Protein AF-A0A9Q8ZCB8-F1 (afdb_monomer_lite)

Organism: Curvularia clavata (NCBI:txid95742)

pLDDT: mean 85.29, std 16.15, range [37.94, 97.94]

Structure (mmCIF, N/CA/C/O backbone):
data_AF-A0A9Q8ZCB8-F1
#
_entry.id   AF-A0A9Q8ZCB8-F1
#
loop_
_atom_site.group_PDB
_atom_site.id
_atom_site.type_symbol
_atom_site.label_atom_id
_atom_site.label_alt_id
_atom_site.label_comp_id
_atom_site.label_asym_id
_atom_site.label_entity_id
_atom_site.label_seq_id
_atom_site.pdbx_PDB_ins_code
_atom_site.Cartn_x
_atom_site.Cartn_y
_atom_site.Cartn_z
_atom_site.occupancy
_atom_site.B_iso_or_equiv
_atom_site.auth_seq_id
_atom_site.auth_comp_id
_atom_site.auth_asym_id
_atom_site.auth_atom_id
_atom_site.pdbx_PDB_model_num
ATOM 1 N N . MET A 1 1 ? -12.203 34.106 54.090 1.00 44.22 1 MET A N 1
ATOM 2 C CA . MET A 1 1 ? -12.664 33.913 52.700 1.00 44.22 1 MET A CA 1
ATOM 3 C C . MET A 1 1 ? -11.432 33.631 51.862 1.00 44.22 1 MET A C 1
ATOM 5 O O . MET A 1 1 ? -10.639 34.541 51.682 1.00 44.22 1 MET A O 1
ATOM 9 N N . SER A 1 2 ? -11.231 32.385 51.435 1.00 37.94 2 SER A N 1
ATOM 10 C CA . SER A 1 2 ? -10.090 32.002 50.594 1.00 37.94 2 SER A CA 1
ATOM 11 C C . SER A 1 2 ? -10.635 31.290 49.365 1.00 37.94 2 SER A C 1
ATOM 13 O O . SER A 1 2 ? -11.179 30.194 49.469 1.00 37.94 2 SER A O 1
ATOM 15 N N . THR A 1 3 ? -10.560 31.956 48.218 1.00 45.88 3 THR A N 1
ATOM 16 C CA . THR A 1 3 ? -10.913 31.405 46.910 1.00 45.88 3 THR A CA 1
ATOM 17 C C . THR A 1 3 ? -9.733 30.596 46.388 1.00 45.88 3 THR A C 1
ATOM 19 O O . THR A 1 3 ? -8.728 31.161 45.961 1.00 45.88 3 THR A O 1
ATOM 22 N N . THR A 1 4 ? -9.846 29.270 46.438 1.00 49.69 4 THR A N 1
ATOM 23 C CA . THR A 1 4 ? -8.912 28.364 45.764 1.00 49.69 4 THR A CA 1
ATOM 24 C C . THR A 1 4 ? -9.248 28.332 44.277 1.00 49.69 4 THR A C 1
ATOM 26 O O . THR A 1 4 ? -10.263 27.773 43.868 1.00 49.69 4 THR A O 1
ATOM 29 N N . THR A 1 5 ? -8.387 28.943 43.469 1.00 48.06 5 THR A N 1
ATOM 30 C CA . THR A 1 5 ? -8.400 28.851 42.008 1.00 48.06 5 THR A CA 1
ATOM 31 C C . THR A 1 5 ? -8.035 27.425 41.593 1.00 48.06 5 THR A C 1
ATOM 33 O O . THR A 1 5 ? -6.891 26.999 41.748 1.00 48.06 5 THR A O 1
ATOM 36 N N . ALA A 1 6 ? -9.006 26.670 41.075 1.00 48.22 6 ALA A N 1
ATOM 37 C CA . ALA A 1 6 ? -8.759 25.378 40.448 1.00 48.22 6 ALA A CA 1
ATOM 38 C C . ALA A 1 6 ? -8.057 25.599 39.100 1.00 48.22 6 ALA A C 1
ATOM 40 O O . ALA A 1 6 ? -8.660 26.051 38.127 1.00 48.22 6 ALA A O 1
ATOM 41 N N . ASN A 1 7 ? -6.762 25.297 39.056 1.00 44.59 7 ASN A N 1
ATOM 42 C CA . ASN A 1 7 ? -5.980 25.263 37.831 1.00 44.59 7 ASN A CA 1
ATOM 43 C C . ASN A 1 7 ? -6.420 24.028 37.024 1.00 44.59 7 ASN A C 1
ATOM 45 O O . ASN A 1 7 ? -5.974 22.914 37.302 1.00 44.59 7 ASN A O 1
ATOM 49 N N . SER A 1 8 ? -7.343 24.209 36.074 1.00 46.38 8 SER A N 1
ATOM 50 C CA . SER A 1 8 ? -7.736 23.163 35.123 1.00 46.38 8 SER A CA 1
ATOM 51 C C . SER A 1 8 ? -6.568 22.901 34.181 1.00 46.38 8 SER A C 1
ATOM 53 O O . SER A 1 8 ? -6.409 23.551 33.151 1.00 46.38 8 SER A O 1
ATOM 55 N N . LYS A 1 9 ? -5.707 21.966 34.580 1.00 46.34 9 LYS A N 1
ATOM 56 C CA . LYS A 1 9 ? -4.713 21.359 33.706 1.00 46.34 9 LYS A CA 1
ATOM 57 C C . LYS A 1 9 ? -5.495 20.540 32.684 1.00 46.34 9 LYS A C 1
ATOM 59 O O . LYS A 1 9 ? -6.056 19.512 33.035 1.00 46.34 9 LYS A O 1
ATOM 64 N N . SER A 1 10 ? -5.603 21.058 31.466 1.00 48.34 10 SER A N 1
ATOM 65 C CA . SER A 1 10 ? -6.260 20.398 30.344 1.00 48.34 10 SER A CA 1
ATOM 66 C C . SER A 1 10 ? -5.683 18.994 30.182 1.00 48.34 10 SER A C 1
ATOM 68 O O . SER A 1 10 ? -4.506 18.849 29.841 1.00 48.34 10 SER A O 1
ATOM 70 N N . ASP A 1 11 ? -6.486 17.971 30.460 1.00 51.00 11 ASP A N 1
ATOM 71 C CA . ASP A 1 11 ? -6.130 16.601 30.113 1.00 51.00 11 ASP A CA 1
ATOM 72 C C . ASP A 1 11 ? -5.869 16.538 28.600 1.00 51.00 11 ASP A C 1
ATOM 74 O O . ASP A 1 11 ? -6.600 17.175 27.829 1.00 51.00 11 ASP A O 1
ATOM 78 N N . PRO A 1 12 ? -4.833 15.815 28.134 1.00 51.88 12 PRO A N 1
ATOM 79 C CA . PRO A 1 12 ? -4.651 15.600 26.709 1.00 51.88 12 PRO A CA 1
ATOM 80 C C . PRO A 1 12 ? -5.913 14.909 26.191 1.00 51.88 12 PRO A C 1
ATOM 82 O O . PRO A 1 12 ? -6.227 13.791 26.596 1.00 51.88 12 PRO A O 1
ATOM 85 N N . ALA A 1 13 ? -6.668 15.608 25.342 1.00 58.91 13 ALA A N 1
ATOM 86 C CA . ALA A 1 13 ? -7.890 15.087 24.756 1.00 58.91 13 ALA A CA 1
ATOM 87 C C . ALA A 1 13 ? -7.553 13.790 24.011 1.00 58.91 13 ALA A C 1
ATOM 89 O O . ALA A 1 13 ? -6.953 13.821 22.934 1.00 58.91 13 ALA A O 1
ATOM 90 N N . PHE A 1 14 ? -7.905 12.647 24.602 1.00 56.78 14 PHE A N 1
ATOM 91 C CA . PHE A 1 14 ? -7.815 11.368 23.917 1.00 56.78 14 PHE A CA 1
ATOM 92 C C . PHE A 1 14 ? -8.646 11.485 22.635 1.00 56.78 14 PHE A C 1
ATOM 94 O O . PHE A 1 14 ? -9.815 11.882 22.709 1.00 56.78 14 PHE A O 1
ATOM 101 N N . PRO A 1 15 ? -8.063 11.211 21.455 1.00 65.81 15 PRO A N 1
ATOM 102 C CA . PRO A 1 15 ? -8.797 11.345 20.212 1.00 65.81 15 PRO A CA 1
ATOM 103 C C . PRO A 1 15 ? -10.010 10.419 20.272 1.00 65.81 15 PRO A C 1
ATOM 105 O O . PRO A 1 15 ? -9.894 9.243 20.618 1.00 65.81 15 PRO A O 1
ATOM 108 N N . SER A 1 16 ? -11.186 10.961 19.956 1.00 81.00 16 SER A N 1
ATOM 109 C CA . SER A 1 16 ? -12.399 10.153 19.897 1.00 81.00 16 SER A CA 1
ATOM 110 C C . SER A 1 16 ? -12.210 9.015 18.893 1.00 81.00 16 SER A C 1
ATOM 112 O O . SER A 1 16 ? -11.480 9.154 17.907 1.00 81.00 16 SER A O 1
ATOM 114 N N . THR A 1 17 ? -12.908 7.898 19.090 1.00 84.94 17 THR A N 1
ATOM 115 C CA . THR A 1 17 ? -12.865 6.754 18.162 1.00 84.94 17 THR A CA 1
ATOM 116 C C . THR A 1 17 ? -13.158 7.174 16.714 1.00 84.94 17 THR A C 1
ATOM 118 O O . THR A 1 17 ? -12.588 6.620 15.779 1.00 84.94 17 THR A O 1
ATOM 121 N N . SER A 1 18 ? -13.986 8.205 16.511 1.00 87.38 18 SER A N 1
ATOM 122 C CA . SER A 1 18 ? -14.240 8.788 15.188 1.00 87.38 18 SER A CA 1
ATOM 123 C C . SER A 1 18 ? -13.024 9.522 14.614 1.00 87.38 18 SER A C 1
ATOM 125 O O . SER A 1 18 ? -12.739 9.382 13.427 1.00 87.38 18 SER A O 1
ATOM 127 N N . ALA A 1 19 ? -12.311 10.309 15.423 1.00 91.31 19 ALA A N 1
ATOM 128 C CA . ALA A 1 19 ? -11.102 11.006 14.985 1.00 91.31 19 ALA A CA 1
ATOM 129 C C . ALA A 1 19 ? -9.972 10.014 14.666 1.00 91.31 19 ALA A C 1
ATOM 131 O O . ALA A 1 19 ? -9.255 10.183 13.679 1.00 91.31 19 ALA A O 1
ATOM 132 N N . GLN A 1 20 ? -9.854 8.945 15.460 1.00 92.81 20 GLN A N 1
ATOM 133 C CA . GLN A 1 20 ? -8.926 7.846 15.195 1.00 92.81 20 GLN A CA 1
ATOM 134 C C . GLN A 1 20 ? -9.252 7.152 13.871 1.00 92.81 20 GLN A C 1
ATOM 136 O O . GLN A 1 20 ? -8.364 6.999 13.036 1.00 92.81 20 GLN A O 1
ATOM 141 N N . LEU A 1 21 ? -10.524 6.811 13.631 1.00 94.12 21 LEU A N 1
ATOM 142 C CA . LEU A 1 21 ? -10.941 6.185 12.376 1.00 94.12 21 LEU A CA 1
ATOM 143 C C . LEU A 1 21 ? -10.585 7.048 11.161 1.00 94.12 21 LEU A C 1
ATOM 145 O O . LEU A 1 21 ? -9.954 6.552 10.233 1.00 94.12 21 LEU A O 1
ATOM 149 N N . GLN A 1 22 ? -10.919 8.341 11.198 1.00 95.12 22 GLN A N 1
ATOM 150 C CA . GLN A 1 22 ? -10.591 9.272 10.114 1.00 95.12 22 GLN A CA 1
ATOM 151 C C . GLN A 1 22 ? -9.082 9.380 9.877 1.00 95.12 22 GLN A C 1
ATOM 153 O O . GLN A 1 22 ? -8.635 9.490 8.737 1.00 95.12 22 GLN A O 1
ATOM 158 N N . SER A 1 23 ? -8.280 9.347 10.945 1.00 96.25 23 SER A N 1
ATOM 159 C CA . SER A 1 23 ? -6.820 9.333 10.831 1.00 96.25 23 SER A CA 1
ATOM 160 C C . SER A 1 23 ? -6.327 8.082 10.093 1.00 96.25 23 SER A C 1
ATOM 162 O O . SER A 1 23 ? -5.525 8.189 9.164 1.00 96.25 23 SER A O 1
ATOM 164 N N . LEU A 1 24 ? -6.855 6.902 10.436 1.00 96.62 24 LEU A N 1
ATOM 165 C CA . LEU A 1 24 ? -6.510 5.650 9.754 1.00 96.62 24 LEU A CA 1
ATOM 166 C C . LEU A 1 24 ? 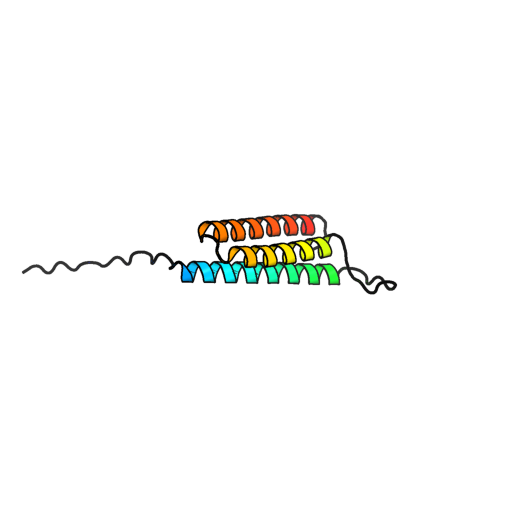-6.965 5.642 8.290 1.00 96.62 24 LEU A C 1
ATOM 168 O O . LEU A 1 24 ? -6.207 5.223 7.421 1.00 96.62 24 LEU A O 1
ATOM 172 N N . GLU A 1 25 ? -8.161 6.154 7.994 1.00 95.94 25 GLU A N 1
ATOM 173 C CA . GLU A 1 25 ? -8.663 6.287 6.619 1.00 95.94 25 GLU A CA 1
ATOM 174 C C . GLU A 1 25 ? -7.758 7.181 5.764 1.00 95.94 25 GLU A C 1
ATOM 176 O O . GLU A 1 25 ? -7.448 6.842 4.617 1.00 95.94 25 GLU A O 1
ATOM 181 N N . ARG A 1 26 ? -7.277 8.297 6.327 1.00 97.12 26 ARG A N 1
ATOM 182 C CA . ARG A 1 26 ? -6.311 9.176 5.653 1.00 97.12 26 ARG A CA 1
ATOM 183 C C . ARG A 1 26 ? -4.983 8.474 5.407 1.00 97.12 26 ARG A C 1
ATOM 185 O O . ARG A 1 26 ? -4.451 8.585 4.307 1.00 97.12 26 ARG A O 1
ATOM 192 N N . ARG A 1 27 ? -4.464 7.737 6.393 1.00 97.69 27 ARG A N 1
ATOM 193 C CA . ARG A 1 27 ? -3.215 6.970 6.254 1.00 97.69 27 ARG A CA 1
ATOM 194 C C . ARG A 1 27 ? -3.320 5.905 5.168 1.00 97.69 27 ARG A C 1
ATOM 196 O O . ARG A 1 27 ? -2.453 5.849 4.303 1.00 97.69 27 ARG A O 1
ATOM 203 N N . MET A 1 28 ? -4.409 5.137 5.138 1.00 96.88 28 MET A N 1
ATOM 204 C CA . MET A 1 28 ? -4.635 4.137 4.088 1.00 96.88 28 MET A CA 1
ATOM 205 C C . MET A 1 28 ? -4.778 4.767 2.702 1.00 96.88 28 MET A C 1
ATOM 207 O O . MET A 1 28 ? -4.201 4.264 1.741 1.00 96.88 28 MET A O 1
ATOM 211 N N . SER A 1 29 ? -5.490 5.892 2.600 1.00 96.06 29 SER A N 1
ATOM 212 C CA . SER A 1 29 ? -5.616 6.628 1.335 1.00 96.06 29 SER A CA 1
ATOM 213 C C . SER A 1 29 ? -4.257 7.145 0.857 1.00 96.06 29 SER A C 1
ATOM 215 O O . SER A 1 29 ? -3.899 6.970 -0.304 1.00 96.06 29 SER A O 1
ATOM 217 N N . ALA A 1 30 ? -3.461 7.723 1.760 1.00 97.19 30 ALA A N 1
ATOM 218 C CA . ALA A 1 30 ? -2.109 8.181 1.458 1.00 97.19 30 ALA A CA 1
ATOM 219 C C . ALA A 1 30 ? -1.176 7.023 1.072 1.00 97.19 30 ALA A C 1
ATOM 221 O O . ALA A 1 30 ? -0.348 7.177 0.179 1.00 97.19 30 ALA A O 1
ATOM 222 N N . LEU A 1 31 ? -1.302 5.858 1.716 1.00 97.62 31 LEU A N 1
ATOM 223 C CA . LEU A 1 31 ? -0.556 4.657 1.348 1.00 97.62 31 LEU A CA 1
ATOM 224 C C . LEU A 1 31 ? -0.915 4.188 -0.068 1.00 97.62 31 LEU A C 1
ATOM 226 O O . LEU A 1 31 ? -0.005 3.998 -0.867 1.00 97.62 31 LEU A O 1
ATOM 230 N N . SER A 1 32 ? -2.205 4.069 -0.398 1.00 96.19 32 SER A N 1
ATOM 231 C CA . SER A 1 32 ? -2.644 3.676 -1.748 1.00 96.19 32 SER A CA 1
ATOM 232 C C . SER A 1 32 ? -2.136 4.651 -2.819 1.00 96.19 32 SER A C 1
ATOM 234 O O . SER A 1 32 ? -1.580 4.220 -3.828 1.00 96.19 32 SER A O 1
ATOM 236 N N . ILE A 1 33 ? -2.208 5.964 -2.561 1.00 96.19 33 ILE A N 1
ATOM 237 C CA . ILE A 1 33 ? -1.661 6.983 -3.470 1.00 96.19 33 ILE A CA 1
ATOM 238 C C . ILE A 1 33 ? -0.152 6.802 -3.662 1.00 96.19 33 ILE A C 1
ATOM 240 O O . ILE A 1 33 ? 0.307 6.786 -4.798 1.00 96.19 33 ILE A O 1
ATOM 244 N N . ARG A 1 34 ? 0.623 6.628 -2.582 1.00 96.31 34 ARG A N 1
ATOM 245 C CA . ARG A 1 34 ? 2.080 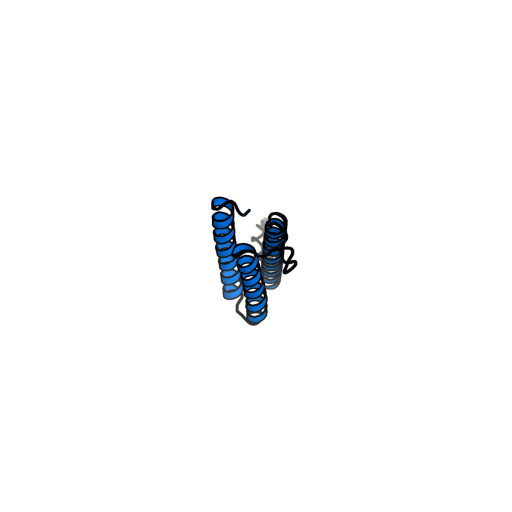6.429 -2.677 1.00 96.31 34 ARG A CA 1
ATOM 246 C C . ARG A 1 34 ? 2.442 5.192 -3.503 1.00 96.31 34 ARG A C 1
ATOM 248 O O . ARG A 1 34 ? 3.288 5.285 -4.385 1.00 96.31 34 ARG A O 1
ATOM 255 N N . VAL A 1 35 ? 1.756 4.070 -3.274 1.00 96.00 35 VAL A N 1
ATOM 256 C CA . VAL A 1 35 ? 1.940 2.836 -4.058 1.00 96.00 35 VAL A CA 1
ATOM 257 C C . VAL A 1 35 ? 1.638 3.079 -5.539 1.00 96.00 35 VAL A C 1
ATOM 259 O O . VAL A 1 35 ? 2.401 2.650 -6.405 1.00 96.00 35 VAL A O 1
ATOM 262 N N . ALA A 1 36 ? 0.542 3.780 -5.844 1.00 94.06 36 ALA A N 1
ATOM 263 C CA . ALA A 1 36 ? 0.154 4.088 -7.215 1.00 94.06 36 ALA A CA 1
ATOM 264 C C . ALA A 1 36 ? 1.169 5.002 -7.920 1.00 94.06 36 ALA A C 1
ATOM 266 O O . ALA A 1 36 ? 1.476 4.759 -9.089 1.00 94.06 36 ALA A O 1
ATOM 267 N N . THR A 1 37 ? 1.698 6.008 -7.216 1.00 94.56 37 THR A N 1
ATOM 268 C CA . THR A 1 37 ? 2.743 6.905 -7.725 1.00 94.56 37 THR A CA 1
ATOM 269 C C . THR A 1 37 ? 4.028 6.141 -8.022 1.00 94.56 37 THR A C 1
ATOM 271 O O . THR A 1 37 ? 4.485 6.173 -9.158 1.00 94.56 37 THR A O 1
ATOM 274 N N . ASP A 1 38 ? 4.556 5.366 -7.069 1.00 93.94 38 ASP A N 1
ATOM 275 C CA . ASP A 1 38 ? 5.787 4.592 -7.294 1.00 93.94 38 ASP A CA 1
ATOM 276 C C . ASP A 1 38 ? 5.619 3.583 -8.436 1.00 93.94 38 ASP A C 1
ATOM 278 O O . ASP A 1 38 ? 6.539 3.351 -9.221 1.00 93.94 38 ASP A O 1
ATOM 282 N N . ARG A 1 39 ? 4.425 2.991 -8.569 1.00 92.81 39 ARG A N 1
ATOM 283 C CA . ARG A 1 39 ? 4.115 2.112 -9.698 1.00 92.81 39 ARG A CA 1
ATOM 284 C C . ARG A 1 39 ? 4.165 2.875 -11.017 1.00 92.81 39 ARG A C 1
ATOM 286 O O . ARG A 1 39 ? 4.718 2.350 -11.978 1.00 92.81 39 ARG A O 1
ATOM 293 N N . ALA A 1 40 ? 3.580 4.068 -11.086 1.00 91.00 40 ALA A N 1
ATOM 294 C CA . ALA A 1 40 ? 3.618 4.895 -12.288 1.00 91.00 40 ALA A CA 1
ATOM 295 C C . ALA A 1 40 ? 5.062 5.280 -12.652 1.00 91.00 40 ALA A C 1
ATOM 297 O O . ALA A 1 40 ? 5.474 5.045 -13.787 1.00 91.00 40 ALA A O 1
ATOM 298 N N . ASP A 1 41 ? 5.851 5.736 -11.678 1.00 89.81 41 ASP A N 1
ATOM 299 C CA . ASP A 1 41 ? 7.256 6.112 -11.868 1.00 89.81 41 ASP A CA 1
ATOM 300 C C . ASP A 1 41 ? 8.099 4.919 -12.347 1.00 89.81 41 ASP A C 1
ATOM 302 O O . ASP A 1 41 ? 8.897 5.033 -13.282 1.00 89.81 41 ASP A O 1
ATOM 306 N N . ALA A 1 42 ? 7.890 3.735 -11.761 1.00 87.94 42 ALA A N 1
ATOM 307 C CA . ALA A 1 42 ? 8.533 2.505 -12.216 1.00 87.94 42 ALA A CA 1
ATOM 308 C C . ALA A 1 42 ? 8.130 2.156 -13.656 1.00 87.94 42 ALA A C 1
ATOM 310 O O . ALA A 1 42 ? 8.990 1.802 -14.463 1.00 87.94 42 ALA A O 1
ATOM 311 N N . ARG A 1 43 ? 6.841 2.289 -14.008 1.00 88.44 43 ARG A N 1
ATOM 312 C CA . ARG A 1 43 ? 6.355 2.052 -15.376 1.00 88.44 43 ARG A CA 1
ATOM 313 C C . ARG A 1 43 ? 6.989 3.012 -16.376 1.00 88.44 43 ARG A C 1
ATOM 315 O O . ARG A 1 43 ? 7.314 2.582 -17.476 1.00 88.44 43 ARG A O 1
ATOM 322 N N . GLU A 1 44 ? 7.188 4.282 -16.033 1.00 87.06 44 GLU A N 1
ATOM 323 C CA . GLU A 1 44 ? 7.798 5.268 -16.938 1.00 87.06 44 GLU A CA 1
ATOM 324 C C . GLU A 1 44 ? 9.250 4.946 -17.303 1.00 87.06 44 GLU A C 1
ATOM 326 O O . GLU A 1 44 ? 9.675 5.226 -18.426 1.00 87.06 44 GLU A O 1
ATOM 331 N N . LYS A 1 45 ? 9.989 4.295 -16.401 1.00 83.88 45 LYS A N 1
ATOM 332 C CA . LYS A 1 45 ? 11.369 3.851 -16.646 1.00 83.88 45 LYS A CA 1
ATOM 333 C C . LYS A 1 45 ? 11.459 2.623 -17.555 1.00 83.88 45 LYS A C 1
ATOM 335 O O . LYS A 1 45 ? 12.529 2.335 -18.092 1.00 83.88 45 LYS A O 1
ATOM 340 N N . LEU A 1 46 ? 10.365 1.881 -17.735 1.00 83.44 46 LEU A N 1
ATOM 341 C CA . LEU A 1 46 ? 10.350 0.690 -18.579 1.00 83.44 46 LEU A CA 1
ATOM 342 C C . LEU A 1 46 ? 10.262 1.069 -20.060 1.00 83.44 46 LEU A C 1
ATOM 344 O O . LEU A 1 46 ? 9.454 1.898 -20.486 1.00 83.44 46 LEU A O 1
ATOM 348 N N . THR A 1 47 ? 11.067 0.390 -20.878 1.00 79.94 47 THR A N 1
ATOM 349 C CA . THR A 1 47 ? 10.953 0.507 -22.334 1.00 79.94 47 THR A CA 1
ATOM 350 C C . THR A 1 47 ? 9.605 -0.058 -22.774 1.00 79.94 47 THR A C 1
ATOM 352 O O . THR A 1 47 ? 9.223 -1.158 -22.381 1.00 79.94 47 THR A O 1
ATOM 355 N N . LEU A 1 48 ? 8.880 0.698 -23.599 1.00 77.81 48 LEU A N 1
ATOM 356 C CA . LEU A 1 48 ? 7.608 0.248 -24.154 1.00 77.81 48 LEU A CA 1
ATOM 357 C C . LEU A 1 48 ? 7.846 -0.992 -25.022 1.00 77.81 48 LEU A C 1
ATOM 359 O O . LEU A 1 48 ? 8.591 -0.918 -25.999 1.00 77.81 48 LEU A O 1
ATOM 363 N N . VAL A 1 49 ? 7.201 -2.112 -24.695 1.00 74.25 49 VAL A N 1
ATOM 364 C CA . VAL A 1 49 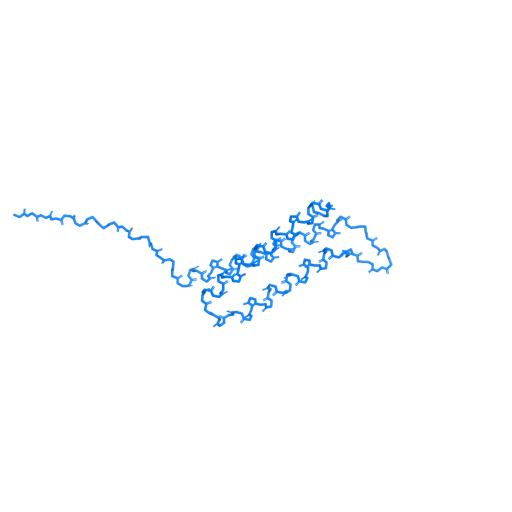? 7.294 -3.327 -25.511 1.00 74.25 49 VAL A CA 1
ATOM 365 C C . VAL A 1 49 ? 6.335 -3.186 -26.705 1.00 74.25 49 VAL A C 1
ATOM 367 O O . VAL A 1 49 ? 5.120 -3.270 -26.512 1.00 74.25 49 VAL A O 1
ATOM 370 N N . PRO A 1 50 ? 6.817 -3.019 -27.957 1.00 66.31 50 PRO A N 1
ATOM 371 C CA . PRO A 1 50 ? 5.967 -2.607 -29.088 1.00 66.31 50 PRO A CA 1
ATOM 372 C C . PRO A 1 50 ? 4.909 -3.638 -29.496 1.00 66.31 50 PRO A C 1
ATOM 374 O O . PRO A 1 50 ? 3.958 -3.322 -30.203 1.00 66.31 50 PRO A O 1
ATOM 377 N N . ARG A 1 51 ? 5.085 -4.895 -29.079 1.00 71.19 51 ARG A N 1
ATOM 378 C CA . ARG A 1 51 ? 4.200 -6.004 -29.449 1.00 71.19 51 ARG A CA 1
ATOM 379 C C . ARG A 1 51 ? 2.954 -6.103 -28.570 1.00 71.19 51 ARG A C 1
ATOM 381 O O . ARG A 1 51 ? 1.933 -6.594 -29.034 1.00 71.19 51 ARG A O 1
ATOM 388 N N . ILE A 1 52 ? 3.061 -5.669 -27.317 1.00 71.06 52 ILE A N 1
ATOM 389 C CA . ILE A 1 52 ? 2.001 -5.784 -26.304 1.00 71.06 52 ILE A CA 1
ATOM 390 C C . ILE A 1 52 ? 1.542 -4.420 -25.781 1.00 71.06 52 ILE A C 1
ATOM 392 O O . ILE A 1 52 ? 0.522 -4.355 -25.110 1.00 71.06 52 ILE A O 1
ATOM 396 N N . TRP A 1 53 ? 2.255 -3.335 -26.116 1.00 72.31 53 TRP A N 1
ATOM 397 C CA . TRP A 1 53 ? 1.965 -1.964 -25.676 1.00 72.31 53 TRP A CA 1
ATOM 398 C C . TRP A 1 53 ? 1.873 -1.805 -24.154 1.00 72.31 53 TRP A C 1
ATOM 400 O O . TRP A 1 53 ? 1.254 -0.865 -23.662 1.00 72.31 53 TRP A O 1
ATOM 410 N N . THR A 1 54 ? 2.523 -2.693 -23.402 1.00 72.19 54 THR A N 1
ATOM 411 C CA . THR A 1 54 ? 2.594 -2.614 -21.946 1.00 72.19 54 THR A CA 1
ATOM 412 C C . THR A 1 54 ? 3.987 -2.202 -21.487 1.00 72.19 54 THR A C 1
ATOM 414 O O . THR A 1 54 ? 5.000 -2.404 -22.169 1.00 72.19 54 THR A O 1
ATOM 417 N N . ARG A 1 55 ? 4.013 -1.578 -20.310 1.00 72.38 55 ARG A N 1
ATOM 418 C CA . ARG A 1 55 ? 5.207 -1.254 -19.533 1.00 72.38 55 ARG A CA 1
ATOM 419 C C . ARG A 1 55 ? 5.033 -1.920 -18.180 1.00 72.38 55 ARG A C 1
ATOM 421 O O . ARG A 1 55 ? 4.739 -1.242 -17.207 1.00 72.38 55 ARG A O 1
ATOM 428 N N . ASP A 1 56 ? 5.122 -3.243 -18.147 1.00 78.44 56 ASP A N 1
ATOM 429 C CA . ASP A 1 56 ? 4.986 -3.999 -16.907 1.00 78.44 56 ASP A CA 1
ATOM 430 C C . ASP A 1 56 ? 6.262 -4.778 -16.614 1.00 78.44 56 ASP A C 1
ATOM 432 O O . ASP A 1 56 ? 6.901 -5.348 -17.500 1.00 78.44 56 ASP A O 1
ATOM 436 N N . SER A 1 57 ? 6.633 -4.773 -15.343 1.00 85.19 57 SER A N 1
ATOM 437 C CA . SER A 1 57 ? 7.675 -5.600 -14.764 1.00 85.19 57 SER A CA 1
ATOM 438 C C . SER A 1 57 ? 7.110 -6.321 -13.546 1.00 85.19 57 SER A C 1
ATOM 440 O O . SER A 1 57 ? 6.043 -5.976 -13.032 1.00 85.19 57 SER A O 1
ATOM 442 N N . VAL A 1 58 ? 7.870 -7.288 -13.033 1.00 87.12 58 VAL A N 1
ATOM 443 C CA . VAL A 1 58 ? 7.543 -7.972 -11.774 1.00 87.12 58 VAL A CA 1
ATOM 444 C C . VAL A 1 58 ? 7.282 -6.960 -10.644 1.00 87.12 58 VAL A C 1
ATOM 446 O O . VAL A 1 58 ? 6.414 -7.178 -9.808 1.00 87.12 58 VAL A O 1
ATOM 449 N N . TYR A 1 59 ? 7.969 -5.816 -10.643 1.00 85.81 59 TYR A N 1
ATOM 450 C CA . TYR A 1 59 ? 7.831 -4.777 -9.618 1.00 85.81 59 TYR A CA 1
ATOM 451 C C . TYR A 1 59 ? 6.528 -3.993 -9.735 1.00 85.81 59 TYR A C 1
ATOM 453 O O . TYR A 1 59 ? 5.847 -3.767 -8.735 1.00 85.81 59 TYR A O 1
ATOM 461 N N . THR A 1 60 ? 6.155 -3.588 -10.950 1.00 91.25 60 THR A N 1
ATOM 462 C CA . THR A 1 60 ? 4.907 -2.843 -11.168 1.00 91.25 60 THR A CA 1
ATOM 463 C C . THR A 1 60 ? 3.696 -3.728 -10.894 1.00 91.25 60 THR A C 1
ATOM 465 O O . THR A 1 60 ? 2.704 -3.245 -10.349 1.00 91.25 60 THR A O 1
ATOM 468 N N . GLU A 1 61 ? 3.806 -5.024 -11.198 1.00 91.81 61 GLU A N 1
ATOM 469 C CA . GLU A 1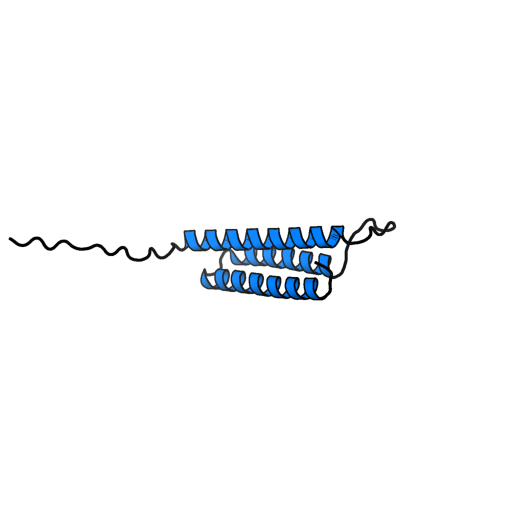 61 ? 2.814 -6.037 -10.839 1.00 91.81 61 GLU A CA 1
ATOM 470 C C . GLU A 1 61 ? 2.736 -6.234 -9.319 1.00 91.81 61 GLU A C 1
ATOM 472 O O . GLU A 1 61 ? 1.645 -6.218 -8.756 1.00 91.81 61 GLU A O 1
ATOM 477 N N . GLN A 1 62 ? 3.868 -6.342 -8.616 1.00 93.00 62 GLN A N 1
ATOM 478 C CA . GLN A 1 62 ? 3.868 -6.458 -7.153 1.00 93.00 62 GLN A CA 1
ATOM 479 C C . GLN A 1 62 ? 3.240 -5.240 -6.465 1.00 93.00 62 GLN A C 1
ATOM 481 O O . GLN A 1 62 ? 2.467 -5.414 -5.522 1.00 93.00 62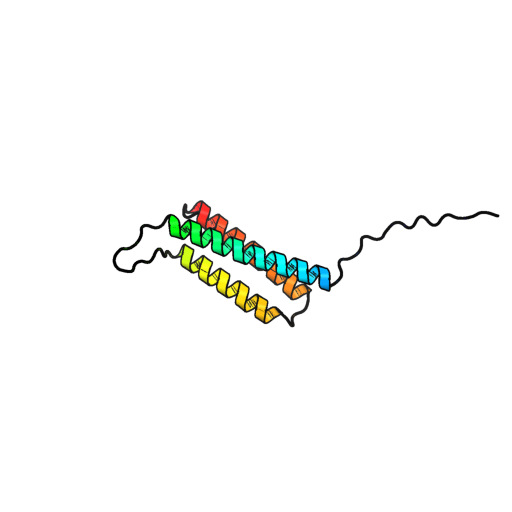 GLN A O 1
ATOM 486 N N . LEU A 1 63 ? 3.521 -4.019 -6.934 1.00 94.50 63 LEU A N 1
ATOM 487 C CA . LEU A 1 63 ? 2.887 -2.802 -6.409 1.00 94.50 63 LEU A CA 1
ATOM 488 C C . LEU A 1 63 ? 1.382 -2.780 -6.689 1.00 94.50 63 LEU A C 1
ATOM 490 O O . LEU A 1 63 ? 0.605 -2.392 -5.822 1.00 94.50 63 LEU A O 1
ATOM 494 N N . GLU A 1 64 ? 0.957 -3.236 -7.867 1.00 94.56 64 GLU A N 1
ATOM 495 C CA . GLU A 1 64 ? -0.461 -3.373 -8.205 1.00 94.56 64 GLU A CA 1
ATOM 496 C C . GLU A 1 64 ? -1.176 -4.377 -7.298 1.00 94.56 64 GLU A C 1
ATOM 498 O O . GLU A 1 64 ? -2.202 -4.049 -6.703 1.00 94.56 64 GLU A O 1
ATOM 503 N N . GLN A 1 65 ? -0.613 -5.574 -7.134 1.00 95.38 65 GLN A N 1
ATOM 504 C CA . GLN A 1 65 ? -1.180 -6.599 -6.258 1.00 95.38 65 GLN A CA 1
ATOM 505 C C . GLN A 1 65 ? -1.213 -6.138 -4.799 1.00 95.38 65 GLN A C 1
ATOM 507 O O . GLN A 1 65 ? -2.194 -6.381 -4.092 1.00 95.38 65 GLN A O 1
ATOM 512 N N . PHE A 1 66 ? -0.178 -5.424 -4.349 1.00 95.88 66 PHE A N 1
ATOM 513 C CA . PHE A 1 66 ? -0.162 -4.819 -3.025 1.00 95.88 66 PHE A CA 1
ATOM 514 C C . PHE A 1 66 ? -1.276 -3.774 -2.872 1.00 95.88 66 PHE A C 1
ATOM 516 O O . PHE A 1 66 ? -2.038 -3.856 -1.910 1.00 95.88 66 PHE A O 1
ATOM 523 N N . GLN A 1 67 ? -1.437 -2.856 -3.835 1.00 95.75 67 GLN A N 1
ATOM 524 C CA . GLN A 1 67 ? -2.505 -1.849 -3.832 1.00 95.75 67 GLN A CA 1
ATOM 525 C C . GLN A 1 67 ? -3.901 -2.493 -3.753 1.00 95.75 67 GLN A C 1
ATOM 527 O O . GLN A 1 67 ? -4.723 -2.115 -2.917 1.00 95.75 67 GLN A O 1
ATOM 532 N N . ILE A 1 68 ? -4.155 -3.516 -4.574 1.00 95.50 68 ILE A N 1
ATOM 533 C CA . ILE A 1 68 ? -5.426 -4.255 -4.578 1.00 95.50 68 ILE A CA 1
ATOM 534 C C . ILE A 1 68 ? -5.666 -4.921 -3.218 1.00 95.50 68 ILE A C 1
ATOM 536 O O . ILE A 1 68 ? -6.753 -4.805 -2.646 1.00 95.50 68 ILE A O 1
ATOM 540 N N . SER A 1 69 ? -4.647 -5.593 -2.677 1.00 95.56 69 SER A N 1
ATOM 541 C CA . SER A 1 69 ? -4.723 -6.285 -1.388 1.00 95.56 69 SER A CA 1
ATOM 542 C C . SER A 1 69 ? -5.057 -5.329 -0.241 1.00 95.56 69 SER A C 1
ATOM 544 O O . SER A 1 69 ? -5.919 -5.643 0.595 1.00 95.56 69 SER A O 1
ATOM 546 N N . ILE A 1 70 ? -4.433 -4.142 -0.218 1.00 95.62 70 ILE A N 1
ATOM 547 C CA . ILE A 1 70 ? -4.693 -3.164 0.839 1.00 95.62 70 ILE A CA 1
ATOM 548 C C . ILE A 1 70 ? -6.110 -2.603 0.786 1.00 95.62 70 ILE A C 1
ATOM 550 O O . ILE A 1 70 ? -6.769 -2.487 1.821 1.00 95.62 70 ILE A O 1
ATOM 554 N N . GLU A 1 71 ? -6.613 -2.309 -0.411 1.00 94.38 71 GLU A N 1
ATOM 555 C CA . GLU A 1 71 ? -7.947 -1.743 -0.600 1.00 94.38 71 GLU A CA 1
ATOM 556 C C . GLU A 1 71 ? -9.038 -2.761 -0.257 1.00 94.38 71 GLU A C 1
ATOM 558 O O . GLU A 1 71 ? -9.962 -2.456 0.505 1.00 94.38 71 GLU A O 1
ATOM 563 N N . GLN A 1 72 ? -8.901 -3.999 -0.741 1.00 96.06 72 GLN A N 1
ATOM 564 C CA . GLN A 1 72 ? -9.856 -5.072 -0.457 1.00 96.06 72 GLN A CA 1
ATOM 565 C C . GLN A 1 72 ? -9.919 -5.397 1.036 1.00 96.06 72 GLN A C 1
ATOM 567 O O . GLN A 1 72 ? -11.006 -5.485 1.618 1.00 96.06 72 GLN A O 1
ATOM 572 N N . THR A 1 73 ? -8.761 -5.536 1.683 1.00 95.62 73 THR A N 1
ATOM 573 C CA . THR A 1 73 ? -8.719 -5.865 3.110 1.00 95.62 73 THR A CA 1
ATOM 574 C C . THR A 1 73 ? -9.237 -4.706 3.956 1.00 95.62 73 THR A C 1
ATOM 576 O O . THR A 1 73 ? -10.002 -4.936 4.894 1.00 95.62 73 THR A O 1
ATOM 579 N N . TRP A 1 74 ? -8.907 -3.455 3.612 1.00 95.50 74 TRP A N 1
ATOM 580 C CA . TRP A 1 74 ? -9.431 -2.284 4.318 1.00 95.50 74 TRP A CA 1
ATOM 581 C C . TRP A 1 74 ? -10.963 -2.213 4.264 1.00 95.50 74 TRP A C 1
ATOM 583 O O . TRP A 1 74 ? -11.610 -1.997 5.294 1.00 95.50 74 TRP A O 1
ATOM 593 N N . ILE A 1 75 ? -11.563 -2.488 3.099 1.00 94.56 75 ILE A N 1
ATOM 594 C CA . ILE A 1 75 ? -13.023 -2.604 2.950 1.00 94.56 75 ILE A CA 1
ATOM 595 C C . ILE A 1 75 ? -13.573 -3.722 3.847 1.00 94.56 75 ILE A C 1
ATOM 597 O O . ILE A 1 75 ? -14.560 -3.510 4.559 1.00 94.56 75 ILE A O 1
ATOM 601 N N . GLY A 1 76 ? -12.914 -4.884 3.876 1.00 95.31 76 GLY A N 1
ATOM 602 C CA . GLY A 1 76 ? -13.287 -6.007 4.742 1.00 95.31 76 GLY A CA 1
ATOM 603 C C . GLY A 1 76 ? -13.191 -5.703 6.244 1.00 95.31 76 GLY A C 1
ATOM 604 O O . GLY A 1 76 ? -13.899 -6.305 7.052 1.00 95.31 76 GLY A O 1
ATOM 605 N N . LEU A 1 77 ? -12.368 -4.730 6.645 1.00 95.44 77 LEU A N 1
ATOM 606 C CA . LEU A 1 77 ? -12.176 -4.332 8.042 1.00 95.44 77 LEU A CA 1
ATOM 607 C C . LEU A 1 77 ? -13.166 -3.270 8.541 1.00 95.44 77 LEU A C 1
ATOM 609 O O . LEU A 1 77 ? -13.078 -2.882 9.711 1.00 95.44 77 LEU A O 1
ATOM 613 N N . ARG A 1 78 ? -14.146 -2.827 7.738 1.00 91.06 78 ARG A N 1
ATOM 614 C CA . ARG A 1 78 ? -15.144 -1.815 8.152 1.00 91.06 78 ARG A CA 1
ATOM 615 C C . ARG A 1 78 ? -15.809 -2.143 9.495 1.00 91.06 78 ARG A C 1
ATOM 617 O O . ARG A 1 78 ? -15.818 -1.294 10.383 1.00 91.06 78 ARG A O 1
ATOM 624 N N . GLY A 1 79 ? -16.243 -3.389 9.696 1.00 92.12 79 GLY A N 1
ATOM 625 C CA . GLY A 1 79 ? -16.855 -3.860 10.951 1.00 92.12 79 GLY A CA 1
ATOM 626 C C . GLY A 1 79 ? -15.876 -4.285 12.056 1.00 92.12 79 GLY A C 1
ATOM 627 O O . GLY A 1 79 ? -16.305 -4.684 13.133 1.00 92.12 79 GLY A O 1
ATOM 628 N N . ALA A 1 80 ? -14.563 -4.239 11.812 1.00 95.31 80 ALA A N 1
ATOM 629 C CA . ALA A 1 80 ? -13.562 -4.681 12.782 1.00 95.31 80 ALA A CA 1
ATOM 630 C C . ALA A 1 80 ? -13.376 -3.698 13.953 1.00 95.31 80 ALA A C 1
ATOM 632 O O . ALA A 1 80 ? -13.699 -2.513 13.854 1.00 95.31 80 ALA A O 1
ATOM 633 N N . SER A 1 81 ? -12.768 -4.169 15.043 1.00 96.06 81 SER A N 1
ATOM 634 C CA . SER A 1 81 ? -12.364 -3.309 16.161 1.00 96.06 81 SER A CA 1
ATOM 635 C C . SER A 1 81 ? -11.304 -2.279 15.747 1.00 96.06 81 SER A C 1
ATOM 637 O O . SER A 1 81 ? -10.545 -2.507 14.801 1.00 96.06 81 SER A O 1
ATOM 639 N N . MET A 1 82 ? -11.219 -1.162 16.482 1.00 95.19 82 MET A N 1
ATOM 640 C CA . MET A 1 82 ? -10.231 -0.107 16.209 1.00 95.19 82 MET A CA 1
ATOM 641 C C . MET A 1 82 ? -8.800 -0.649 16.250 1.00 95.19 82 MET A C 1
ATOM 643 O O . MET A 1 82 ? -8.062 -0.493 15.288 1.00 95.19 82 MET A O 1
ATOM 647 N N . LYS A 1 83 ? -8.469 -1.429 17.287 1.00 95.81 83 LYS A N 1
ATOM 648 C CA . LYS A 1 83 ? -7.162 -2.087 17.433 1.00 95.81 83 LYS A CA 1
ATOM 649 C C . LYS A 1 83 ? -6.770 -2.923 16.209 1.00 95.81 83 LYS A C 1
ATOM 651 O O . LYS A 1 83 ? -5.608 -2.950 15.818 1.00 95.81 83 LYS A O 1
ATOM 656 N N . LYS A 1 84 ? -7.733 -3.625 15.595 1.00 96.31 84 LYS A N 1
ATOM 657 C CA . LYS A 1 84 ? -7.471 -4.426 14.391 1.00 96.31 84 LYS A CA 1
ATOM 658 C C . LYS A 1 84 ? -7.213 -3.538 13.172 1.00 96.31 84 LYS A C 1
ATOM 660 O O . LYS A 1 84 ? -6.346 -3.872 12.373 1.00 96.31 84 LYS A O 1
ATOM 665 N N . LYS A 1 85 ? -7.934 -2.418 13.040 1.00 97.00 85 LYS A N 1
ATOM 666 C CA . LYS A 1 85 ? -7.689 -1.425 11.984 1.00 97.00 85 LYS A CA 1
ATOM 667 C C . LYS A 1 85 ? -6.310 -0.778 12.141 1.00 97.00 85 LYS A C 1
ATOM 669 O O . LYS A 1 85 ? -5.570 -0.737 11.169 1.00 97.00 85 LYS A O 1
ATOM 674 N N . GLU A 1 86 ? -5.953 -0.339 13.348 1.00 96.56 86 GLU A N 1
ATOM 675 C CA . GLU A 1 86 ? -4.645 0.261 13.662 1.00 96.56 86 GLU A CA 1
ATOM 676 C C . GLU A 1 86 ? -3.498 -0.690 13.318 1.00 96.56 86 GLU A C 1
ATOM 678 O O . GLU A 1 86 ? -2.642 -0.354 12.503 1.00 96.56 86 GLU A O 1
ATOM 683 N N . SER A 1 87 ? -3.550 -1.915 13.852 1.00 97.38 87 SER A N 1
ATOM 684 C CA . SER A 1 87 ? -2.539 -2.943 13.589 1.00 97.38 87 SER A CA 1
ATOM 685 C C . SER A 1 87 ? -2.411 -3.260 12.098 1.00 97.38 87 SER A C 1
ATOM 687 O O . SER A 1 87 ? -1.304 -3.469 11.604 1.00 97.38 87 SER A O 1
ATOM 689 N N . TYR A 1 88 ? -3.527 -3.273 11.365 1.00 97.38 88 TYR A N 1
ATOM 690 C CA . TYR A 1 88 ? -3.508 -3.480 9.925 1.00 97.38 88 TYR A CA 1
ATOM 691 C C . TYR A 1 88 ? -2.801 -2.338 9.184 1.00 97.38 88 TYR A C 1
ATOM 693 O O . TYR A 1 88 ? -1.904 -2.610 8.388 1.00 97.38 88 TYR A O 1
ATOM 701 N N . VAL A 1 89 ? -3.156 -1.079 9.474 1.00 97.50 89 VAL A N 1
ATOM 702 C CA . VAL A 1 89 ? -2.531 0.102 8.851 1.00 97.50 89 VAL A CA 1
ATOM 703 C C . VAL A 1 89 ? -1.022 0.114 9.106 1.00 97.50 89 VAL A C 1
ATOM 705 O O . VAL A 1 89 ? -0.250 0.233 8.159 1.00 97.50 89 VAL A O 1
ATOM 708 N N . GLU A 1 90 ? -0.596 -0.086 10.355 1.00 97.81 90 GLU A N 1
ATOM 709 C CA . GLU A 1 90 ? 0.828 -0.135 10.726 1.00 97.81 90 GLU A CA 1
ATOM 710 C C . GLU A 1 90 ? 1.578 -1.259 10.001 1.00 97.81 90 GLU A C 1
ATOM 712 O O . GLU A 1 90 ? 2.685 -1.059 9.499 1.00 97.81 90 GLU A O 1
ATOM 717 N N . THR A 1 91 ? 0.962 -2.440 9.900 1.00 97.62 91 THR A N 1
ATOM 718 C CA . THR A 1 91 ? 1.570 -3.582 9.206 1.00 97.62 91 THR A CA 1
ATOM 719 C C . THR A 1 91 ? 1.743 -3.286 7.719 1.00 97.62 91 THR A C 1
ATOM 721 O O . THR A 1 91 ? 2.803 -3.567 7.165 1.00 97.62 91 THR A O 1
ATOM 724 N N . MET A 1 92 ? 0.728 -2.724 7.060 1.00 97.69 92 MET A N 1
ATOM 725 C CA . MET A 1 92 ? 0.792 -2.444 5.622 1.00 97.69 92 MET A CA 1
ATOM 726 C C . MET A 1 92 ? 1.771 -1.320 5.294 1.00 97.69 92 MET A C 1
ATOM 728 O O . MET A 1 92 ? 2.515 -1.447 4.326 1.00 97.69 92 MET A O 1
ATOM 732 N N . GLU A 1 93 ? 1.840 -0.267 6.110 1.00 97.94 93 GLU A N 1
ATOM 733 C CA . GLU A 1 93 ? 2.873 0.765 5.962 1.00 97.94 93 GLU A CA 1
ATOM 734 C C . GLU A 1 93 ? 4.279 0.158 6.079 1.00 97.94 93 GLU A C 1
ATOM 736 O O . GLU A 1 93 ? 5.114 0.396 5.210 1.00 97.94 93 GLU A O 1
ATOM 741 N N . GLY 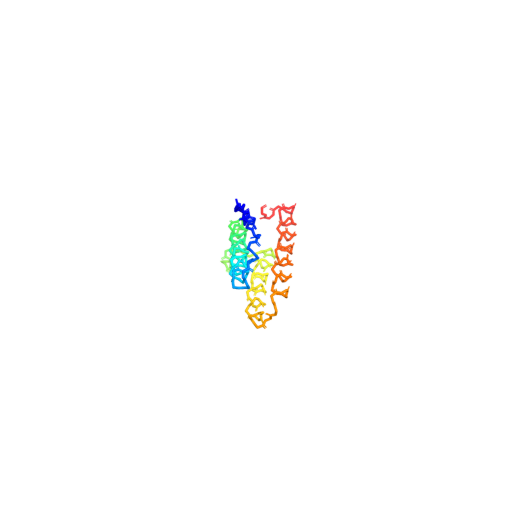A 1 94 ? 4.521 -0.706 7.072 1.00 97.56 94 GLY A N 1
ATOM 742 C CA . GLY A 1 94 ? 5.819 -1.366 7.238 1.00 97.56 94 GLY A CA 1
ATOM 743 C C . GLY A 1 94 ? 6.165 -2.369 6.129 1.00 97.56 94 GLY A C 1
ATOM 744 O O . GLY A 1 94 ? 7.332 -2.504 5.757 1.00 97.56 94 GLY A O 1
ATOM 745 N N . VAL A 1 95 ? 5.178 -3.088 5.581 1.00 96.81 95 VAL A N 1
ATOM 746 C CA . VAL A 1 95 ? 5.383 -3.971 4.416 1.00 96.81 95 VAL A CA 1
ATOM 747 C C . VAL A 1 95 ? 5.751 -3.148 3.186 1.00 96.81 95 VAL A C 1
ATOM 749 O O . VAL A 1 95 ? 6.727 -3.474 2.511 1.00 96.81 95 VAL A O 1
ATOM 752 N N . TYR A 1 96 ? 5.018 -2.065 2.929 1.00 97.19 96 TYR A N 1
ATOM 753 C CA . TYR A 1 96 ? 5.297 -1.165 1.817 1.00 97.19 96 TYR A CA 1
ATOM 754 C C . TYR A 1 96 ? 6.685 -0.527 1.926 1.00 97.19 96 TYR A C 1
ATOM 756 O O . TYR A 1 96 ? 7.437 -0.547 0.955 1.00 97.19 96 TYR A O 1
ATOM 764 N N . GLU A 1 97 ? 7.070 -0.030 3.106 1.00 96.56 97 GLU A N 1
ATOM 765 C CA . GLU A 1 97 ? 8.408 0.533 3.322 1.00 96.56 97 GLU A CA 1
ATOM 766 C C . GLU A 1 97 ? 9.507 -0.473 2.969 1.00 96.56 97 GLU A C 1
ATOM 768 O O . GLU A 1 97 ? 10.427 -0.140 2.223 1.00 96.56 97 GLU A O 1
ATOM 773 N N . LYS A 1 98 ? 9.377 -1.727 3.420 1.00 95.81 98 LYS A N 1
ATOM 774 C CA . LYS A 1 98 ? 10.330 -2.792 3.078 1.00 95.81 98 LYS A CA 1
ATOM 775 C C . LYS A 1 98 ? 10.380 -3.059 1.575 1.00 95.81 98 LYS A C 1
ATOM 777 O O . LYS A 1 98 ? 11.475 -3.150 1.027 1.00 95.81 98 LYS A O 1
ATOM 782 N N . MET A 1 99 ? 9.223 -3.160 0.916 1.00 93.62 99 MET A N 1
ATOM 783 C CA . MET A 1 99 ? 9.151 -3.374 -0.534 1.00 93.62 99 MET A CA 1
ATOM 784 C C . MET A 1 99 ? 9.879 -2.262 -1.294 1.00 93.62 99 MET A C 1
ATOM 786 O O . MET A 1 99 ? 10.747 -2.544 -2.117 1.00 93.62 99 MET A O 1
ATOM 790 N N . ILE A 1 100 ? 9.591 -0.999 -0.976 1.00 93.31 100 ILE A N 1
ATOM 791 C CA . ILE A 1 100 ? 10.211 0.146 -1.650 1.00 93.31 100 ILE A CA 1
ATOM 792 C C . ILE A 1 100 ? 11.709 0.228 -1.370 1.00 93.31 100 ILE A C 1
ATOM 794 O O . ILE A 1 100 ? 12.478 0.528 -2.283 1.00 93.31 100 ILE A O 1
ATOM 798 N N . THR A 1 101 ? 12.157 -0.062 -0.146 1.00 94.56 101 THR A N 1
ATOM 799 C CA . THR A 1 101 ? 13.592 -0.137 0.156 1.00 94.56 101 THR A CA 1
ATOM 800 C C . THR A 1 101 ? 14.292 -1.179 -0.713 1.00 94.56 101 THR A C 1
ATOM 802 O O . THR A 1 101 ? 15.333 -0.870 -1.293 1.00 94.56 101 THR A O 1
ATOM 805 N N . THR A 1 102 ? 13.722 -2.378 -0.855 1.00 92.31 102 THR A N 1
ATOM 806 C CA . THR A 1 102 ? 14.274 -3.422 -1.731 1.00 92.31 102 THR A CA 1
ATOM 807 C C . THR A 1 102 ? 14.312 -2.964 -3.187 1.00 92.31 102 THR A C 1
ATOM 809 O O . THR A 1 102 ? 15.346 -3.079 -3.838 1.00 92.31 102 THR A O 1
ATOM 812 N N . PHE A 1 103 ? 13.232 -2.367 -3.689 1.00 88.81 103 PHE A N 1
ATOM 813 C CA . PHE A 1 103 ? 13.152 -1.948 -5.092 1.00 88.81 103 PHE A CA 1
ATOM 814 C C . PHE A 1 103 ? 14.154 -0.841 -5.426 1.00 88.81 103 PHE A C 1
ATOM 816 O O . PHE A 1 103 ? 14.770 -0.869 -6.491 1.00 88.81 103 PHE A O 1
ATOM 823 N N . LYS A 1 104 ? 14.363 0.105 -4.503 1.00 88.00 104 LYS A N 1
ATOM 824 C CA . LYS A 1 104 ? 15.403 1.137 -4.625 1.00 88.00 104 LYS A CA 1
ATOM 825 C C . LYS A 1 104 ? 16.805 0.528 -4.597 1.00 88.00 104 LYS A C 1
ATOM 827 O O . LYS A 1 104 ? 17.644 0.901 -5.409 1.00 88.00 104 LYS A O 1
ATOM 832 N N . ALA A 1 105 ? 17.061 -0.429 -3.701 1.00 90.56 105 ALA A N 1
ATOM 833 C CA . ALA A 1 105 ? 18.355 -1.114 -3.619 1.00 90.56 105 ALA A CA 1
ATOM 834 C C . ALA A 1 105 ? 18.687 -1.908 -4.895 1.00 90.56 105 ALA A C 1
ATOM 836 O O . ALA A 1 105 ? 19.851 -2.017 -5.273 1.00 90.56 105 ALA A O 1
ATOM 837 N N . GLU A 1 106 ? 17.665 -2.425 -5.573 1.00 87.44 106 GLU A N 1
ATOM 838 C CA . GLU A 1 106 ? 17.784 -3.158 -6.835 1.00 87.44 106 GLU A CA 1
ATOM 839 C C . GLU A 1 106 ? 17.767 -2.248 -8.084 1.00 87.44 106 GLU A C 1
ATOM 841 O O . GLU A 1 106 ? 17.932 -2.739 -9.199 1.00 87.44 106 GLU A O 1
ATOM 846 N N . GLY A 1 107 ? 17.618 -0.926 -7.916 1.00 82.75 107 GLY A N 1
ATOM 847 C CA . GLY A 1 107 ? 17.720 0.067 -8.995 1.00 82.75 107 GLY A CA 1
ATOM 848 C C . GLY A 1 107 ? 16.441 0.303 -9.805 1.00 82.75 107 GLY A C 1
ATOM 849 O O . GLY A 1 107 ? 16.500 0.897 -10.881 1.00 82.75 107 GLY A O 1
ATOM 850 N N . TRP A 1 108 ? 15.284 -0.138 -9.309 1.00 76.81 108 TRP A N 1
ATOM 851 C CA . TRP A 1 108 ? 13.999 -0.000 -10.011 1.00 76.81 108 TRP A CA 1
ATOM 852 C C . TRP A 1 108 ? 13.278 1.318 -9.707 1.00 76.81 108 TRP A C 1
ATOM 854 O O . TRP A 1 108 ? 12.538 1.834 -10.550 1.00 76.81 108 TRP A O 1
ATOM 864 N N . LEU A 1 109 ? 13.525 1.896 -8.528 1.00 72.38 109 LEU A N 1
ATOM 865 C CA . LEU A 1 109 ? 12.933 3.148 -8.041 1.00 72.38 109 LEU A CA 1
ATOM 866 C C . LEU A 1 109 ? 13.991 4.210 -7.753 1.00 72.38 109 LEU A C 1
ATOM 868 O O . LEU A 1 109 ? 15.021 3.872 -7.140 1.00 72.38 109 LEU A O 1
#

Secondary structure (DSSP, 8-state):
-------------PPPHHHHHHHHHHHHHHHHHHHHHHHHHHHHHSPP-TTT-----HHHHHHHHHHHHHHHHHHHTTTS-HHHHHHHHHHHHHHHHHHHHHHHHTT--

Sequence (109 aa):
MSTTTANSKSDPAFPSTSAQLQSLERRMSALSIRVATDRADAREKLTLVPRIWTRDSVYTEQLEQFQISIEQTWIGLRGASMKKKESYVETMEGVYEKMITTFKAEGWL

Foldseek 3Di:
DDDDDDPPPPDPPDQPLVSLVVVLVVLLVVLLVVLVVLLVVLLVPADQDVVPRGSDDPLSVVSVVLSVVSVVVLVVCPVPDSVVSVVSSVVSVVVVVVSVVVCVVVPSD

Radius of gyration: 21.58 Å; chains: 1; bounding box: 35×42×82 Å